Protein AF-A0A963MAS2-F1 (afdb_monomer_lite)

Structure (mmCIF, N/CA/C/O backbone):
data_AF-A0A963MAS2-F1
#
_entry.id   AF-A0A963MAS2-F1
#
loop_
_atom_site.group_PDB
_atom_site.id
_atom_site.type_symbol
_atom_site.label_atom_id
_atom_site.label_alt_id
_atom_site.label_comp_id
_atom_site.label_asym_id
_atom_site.label_entity_id
_atom_site.label_seq_id
_atom_site.pdbx_PDB_ins_code
_atom_site.Cartn_x
_atom_site.Cartn_y
_atom_site.Cartn_z
_atom_site.occupancy
_atom_site.B_iso_or_equiv
_atom_site.auth_seq_id
_atom_site.auth_comp_id
_atom_site.auth_asym_id
_atom_site.auth_atom_id
_atom_site.pdbx_PDB_model_num
ATOM 1 N N . MET A 1 1 ? 12.362 1.015 109.725 1.00 49.44 1 MET A N 1
ATOM 2 C CA . MET A 1 1 ? 11.264 1.096 108.736 1.00 49.44 1 MET A CA 1
ATOM 3 C C . MET A 1 1 ? 11.410 -0.052 107.743 1.00 49.44 1 MET A C 1
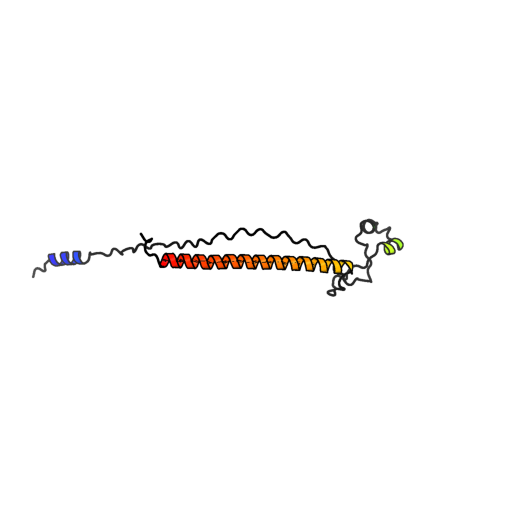ATOM 5 O O . MET A 1 1 ? 12.333 -0.038 106.943 1.00 49.44 1 MET A O 1
ATOM 9 N N . LYS A 1 2 ? 10.577 -1.096 107.856 1.00 50.84 2 LYS A N 1
ATOM 10 C CA . LYS A 1 2 ? 10.577 -2.247 106.937 1.00 50.84 2 LYS A CA 1
ATOM 11 C C . LYS A 1 2 ? 9.750 -1.864 105.708 1.00 50.84 2 LYS A C 1
ATOM 13 O O . LYS A 1 2 ? 8.530 -1.975 105.735 1.00 50.84 2 LYS A O 1
ATOM 18 N N . LEU A 1 3 ? 10.404 -1.335 104.674 1.00 51.34 3 LEU A N 1
ATOM 19 C CA . LEU A 1 3 ? 9.748 -1.049 103.401 1.00 51.34 3 LEU A CA 1
ATOM 20 C C . LEU A 1 3 ? 9.367 -2.391 102.756 1.00 51.34 3 LEU A C 1
ATOM 22 O O . LEU A 1 3 ? 10.218 -3.227 102.451 1.00 51.34 3 LEU A O 1
ATOM 26 N N . ASN A 1 4 ? 8.060 -2.619 102.671 1.00 53.28 4 ASN A N 1
ATOM 27 C CA . ASN A 1 4 ? 7.410 -3.859 102.273 1.00 53.28 4 ASN A CA 1
ATOM 28 C C . ASN A 1 4 ? 7.857 -4.328 100.878 1.00 53.28 4 ASN A C 1
ATOM 30 O O . ASN A 1 4 ? 7.402 -3.805 99.862 1.00 53.28 4 ASN A O 1
ATOM 34 N N . ARG A 1 5 ? 8.657 -5.404 100.833 1.00 58.75 5 ARG A N 1
ATOM 35 C CA . ARG A 1 5 ? 8.991 -6.165 99.609 1.00 58.75 5 ARG A CA 1
ATOM 36 C C . ARG A 1 5 ? 7.753 -6.603 98.810 1.00 58.75 5 ARG A C 1
ATOM 38 O O . ARG A 1 5 ? 7.854 -6.832 97.612 1.00 58.75 5 ARG A O 1
ATOM 45 N N . MET A 1 6 ? 6.587 -6.656 99.452 1.00 60.06 6 MET A N 1
ATOM 46 C CA . MET A 1 6 ? 5.310 -6.986 98.823 1.00 60.06 6 MET A CA 1
ATOM 47 C C . MET A 1 6 ? 4.850 -5.928 97.801 1.00 60.06 6 MET A C 1
ATOM 49 O O . MET A 1 6 ? 4.290 -6.293 96.774 1.00 60.06 6 MET A O 1
ATOM 53 N N . TYR A 1 7 ? 5.158 -4.639 98.007 1.00 59.78 7 TYR A N 1
ATOM 54 C CA . TYR A 1 7 ? 4.787 -3.581 97.053 1.00 59.78 7 TYR A CA 1
ATOM 55 C C . TYR A 1 7 ? 5.612 -3.627 95.762 1.00 59.78 7 TYR A C 1
ATOM 57 O O . TYR A 1 7 ? 5.083 -3.337 94.694 1.00 59.78 7 TYR A O 1
ATOM 65 N N . LEU A 1 8 ? 6.881 -4.045 95.836 1.00 60.66 8 LEU A N 1
ATOM 66 C CA . LEU A 1 8 ? 7.737 -4.195 94.653 1.00 60.66 8 LEU A CA 1
ATOM 67 C C . LEU A 1 8 ? 7.288 -5.356 93.756 1.00 60.66 8 LEU A C 1
ATOM 69 O O . LEU A 1 8 ? 7.358 -5.244 92.535 1.00 60.66 8 LEU A O 1
ATOM 73 N N . VAL A 1 9 ? 6.774 -6.442 94.342 1.00 62.12 9 VAL A N 1
ATOM 74 C CA . VAL A 1 9 ? 6.245 -7.580 93.572 1.00 62.12 9 VAL A CA 1
ATOM 75 C C . VAL A 1 9 ? 4.912 -7.222 92.911 1.00 62.12 9 VAL A C 1
ATOM 77 O O . VAL A 1 9 ? 4.705 -7.547 91.747 1.00 62.12 9 VAL A O 1
ATOM 80 N N . VAL A 1 10 ? 4.040 -6.482 93.604 1.00 61.44 10 VAL A N 1
ATOM 81 C CA . VAL A 1 10 ? 2.762 -6.024 93.031 1.00 61.44 10 VAL A CA 1
ATOM 82 C C . VAL A 1 10 ? 2.979 -5.008 91.901 1.00 61.44 10 VAL A C 1
ATOM 84 O O . VAL A 1 10 ? 2.303 -5.096 90.878 1.00 61.44 10 VAL A O 1
ATOM 87 N N . LEU A 1 11 ? 3.965 -4.106 92.015 1.00 59.69 11 LEU A N 1
ATOM 88 C CA . LEU A 1 11 ? 4.323 -3.203 90.911 1.00 59.69 11 LEU A CA 1
ATOM 89 C C . LEU A 1 11 ? 4.866 -3.962 89.687 1.00 59.69 11 LEU A C 1
ATOM 91 O O . LEU A 1 11 ? 4.540 -3.601 88.561 1.00 59.69 11 LEU A O 1
ATOM 95 N N . GLY A 1 12 ? 5.652 -5.025 89.887 1.00 60.28 12 GLY A N 1
ATOM 96 C CA . GLY A 1 12 ? 6.194 -5.835 88.787 1.00 60.28 12 GLY A CA 1
ATOM 97 C C . GLY A 1 12 ? 5.125 -6.585 87.980 1.00 60.28 12 GLY A C 1
ATOM 98 O O . GLY A 1 12 ? 5.255 -6.725 86.763 1.00 60.28 12 GLY A O 1
ATOM 99 N N . VAL A 1 13 ? 4.039 -7.012 88.631 1.00 61.72 13 VAL A N 1
ATOM 100 C CA . VAL A 1 13 ? 2.914 -7.699 87.969 1.00 61.72 13 VAL A CA 1
ATOM 101 C C . VAL A 1 13 ? 1.993 -6.712 87.235 1.00 61.72 13 VAL A C 1
ATOM 103 O O . VAL A 1 13 ? 1.437 -7.047 86.193 1.00 61.72 13 VAL A O 1
ATOM 106 N N . LEU A 1 14 ? 1.879 -5.465 87.706 1.00 58.00 14 LEU A N 1
ATOM 107 C CA . LEU A 1 14 ? 1.087 -4.430 87.025 1.00 58.00 14 LEU A CA 1
ATOM 108 C C . LEU A 1 14 ? 1.742 -3.916 85.730 1.00 58.00 14 LEU A C 1
ATOM 110 O O . LEU A 1 14 ? 1.030 -3.519 84.812 1.00 58.00 14 LEU A O 1
ATOM 114 N N . PHE A 1 15 ? 3.074 -3.976 85.611 1.00 56.84 15 PHE A N 1
ATOM 115 C CA . PHE A 1 15 ? 3.795 -3.593 84.385 1.00 56.84 15 PHE A CA 1
ATOM 116 C C . PHE A 1 15 ? 3.943 -4.718 83.345 1.00 56.84 15 PHE A C 1
ATOM 118 O O . PHE A 1 15 ? 4.478 -4.479 82.266 1.00 56.84 15 PHE A O 1
ATOM 125 N N . SER A 1 16 ? 3.463 -5.933 83.627 1.00 56.81 16 SER A N 1
ATOM 126 C CA . SER A 1 16 ? 3.512 -7.074 82.693 1.00 56.81 16 SER A CA 1
ATOM 127 C C . SER A 1 16 ? 2.191 -7.311 81.936 1.00 56.81 16 SER A C 1
ATOM 129 O O . SER A 1 16 ? 2.037 -8.307 81.229 1.00 56.81 16 SER A O 1
ATOM 131 N N . GLY A 1 17 ? 1.243 -6.373 82.030 1.00 52.34 17 GLY A N 1
ATOM 132 C CA . GLY A 1 17 ? -0.025 -6.405 81.304 1.00 52.34 17 GLY A CA 1
ATOM 133 C C . GLY A 1 17 ? 0.083 -5.934 79.848 1.00 52.34 17 GLY A C 1
ATOM 134 O O . GLY A 1 17 ? 0.076 -4.739 79.583 1.00 52.34 17 GLY A O 1
ATOM 135 N N . CYS A 1 18 ? 0.091 -6.898 78.922 1.00 57.72 18 CYS A N 1
ATOM 136 C CA . CYS A 1 18 ? -0.312 -6.805 77.508 1.00 57.72 18 CYS A CA 1
ATOM 137 C C . CYS A 1 18 ? 0.384 -5.770 76.601 1.00 57.72 18 CYS A C 1
ATOM 139 O O . CYS A 1 18 ? -0.184 -4.743 76.238 1.00 57.72 18 CYS A O 1
ATOM 141 N N . THR A 1 19 ? 1.540 -6.151 76.056 1.00 56.41 19 THR A N 1
ATOM 142 C CA . THR A 1 19 ? 2.004 -5.699 74.732 1.00 56.41 19 THR A CA 1
ATOM 143 C C . THR A 1 19 ? 1.934 -6.846 73.726 1.00 56.41 19 THR A C 1
ATOM 145 O O . THR A 1 19 ? 2.924 -7.242 73.119 1.00 56.41 19 THR A O 1
ATOM 148 N N . THR A 1 20 ? 0.746 -7.407 73.521 1.00 63.72 20 THR A N 1
ATOM 149 C CA . THR A 1 20 ? 0.467 -8.106 72.265 1.00 63.72 20 THR A CA 1
ATOM 150 C C . THR A 1 20 ? -0.020 -7.049 71.283 1.00 63.72 20 THR A C 1
ATOM 152 O O . THR A 1 20 ? -1.124 -6.532 71.463 1.00 63.72 20 THR A O 1
ATOM 155 N N . PRO A 1 21 ? 0.771 -6.661 70.262 1.00 56.44 21 PRO A N 1
ATOM 156 C CA . PRO A 1 21 ? 0.209 -5.892 69.168 1.00 56.44 21 PRO A CA 1
ATOM 157 C C . PRO A 1 21 ? -0.904 -6.758 68.588 1.00 56.44 21 PRO A C 1
ATOM 159 O O . PRO A 1 21 ? -0.645 -7.854 68.089 1.00 56.44 21 PRO A O 1
ATOM 162 N N . SER A 1 22 ? -2.151 -6.305 68.729 1.00 49.66 22 SER A N 1
ATOM 163 C CA . SER A 1 22 ? -3.268 -6.868 67.987 1.00 49.66 22 SER A CA 1
ATOM 164 C C . SER A 1 22 ? -2.874 -6.741 66.523 1.00 49.66 22 SER A C 1
ATOM 166 O O . SER A 1 22 ? -2.867 -5.645 65.961 1.00 49.66 22 SER A O 1
ATOM 168 N N . GLN A 1 23 ? -2.406 -7.844 65.938 1.00 54.97 23 GLN A N 1
ATOM 169 C CA . GLN A 1 23 ? -2.220 -7.943 64.507 1.00 54.97 23 GLN A CA 1
ATOM 170 C C . GLN A 1 23 ? -3.627 -7.873 63.940 1.00 54.97 23 GLN A C 1
ATOM 172 O O . GLN A 1 23 ? -4.320 -8.884 63.847 1.00 54.97 23 GLN A O 1
ATOM 177 N N . VAL A 1 24 ? -4.078 -6.651 63.654 1.00 59.44 24 VAL A N 1
ATOM 178 C CA . VAL A 1 24 ? -5.274 -6.417 62.859 1.00 59.44 24 VAL A CA 1
ATOM 179 C C . VAL A 1 24 ? -5.090 -7.298 61.626 1.00 59.44 24 VAL A C 1
ATOM 181 O O . VAL A 1 24 ? -4.073 -7.133 60.943 1.00 59.44 24 VAL A O 1
ATOM 184 N N . PRO A 1 25 ? -5.965 -8.286 61.376 1.00 57.53 25 PRO A N 1
ATOM 185 C CA . PRO A 1 25 ? -5.810 -9.141 60.217 1.00 57.53 25 PRO A CA 1
ATOM 186 C C . PRO A 1 25 ? -5.828 -8.229 58.995 1.00 57.53 25 PRO A C 1
ATOM 188 O O . PRO A 1 25 ? -6.836 -7.590 58.694 1.00 57.53 25 PRO A O 1
ATOM 191 N N . ILE A 1 26 ? -4.679 -8.109 58.330 1.00 57.47 26 ILE A N 1
ATOM 192 C CA . ILE A 1 26 ? -4.574 -7.399 57.063 1.00 57.47 26 ILE A CA 1
ATOM 193 C C . ILE A 1 26 ? -5.313 -8.286 56.071 1.00 57.47 26 ILE A C 1
ATOM 195 O O . ILE A 1 26 ? -4.751 -9.235 55.525 1.00 57.47 26 ILE A O 1
ATOM 199 N N . VAL A 1 27 ? -6.604 -8.020 55.888 1.00 59.97 27 VAL A N 1
ATOM 200 C CA . VAL A 1 27 ? -7.382 -8.626 54.816 1.00 59.97 27 VAL A CA 1
ATOM 201 C C . VAL A 1 27 ? -6.770 -8.106 53.522 1.00 59.97 27 VAL A C 1
ATOM 203 O O . VAL A 1 27 ? -6.998 -6.961 53.132 1.00 59.97 27 VAL A O 1
ATOM 206 N N . LYS A 1 28 ? -5.938 -8.926 52.872 1.00 51.47 28 LYS A N 1
ATOM 207 C CA . LYS A 1 28 ? -5.569 -8.705 51.475 1.00 51.47 28 LYS A CA 1
ATOM 208 C C . LYS A 1 28 ? -6.846 -8.844 50.660 1.00 51.47 28 LYS A C 1
ATOM 210 O O . LYS A 1 28 ? -7.294 -9.948 50.369 1.00 51.47 28 LYS A O 1
ATOM 215 N N . THR A 1 29 ? -7.461 -7.719 50.329 1.00 59.09 29 THR A N 1
ATOM 216 C CA . THR A 1 29 ? -8.462 -7.673 49.275 1.00 59.09 29 THR A CA 1
ATOM 217 C C . THR A 1 29 ? -7.718 -7.728 47.949 1.00 59.09 29 THR A C 1
ATOM 219 O O . THR A 1 29 ? -7.288 -6.710 47.410 1.00 59.09 29 THR A O 1
ATOM 222 N N . ASP A 1 30 ? -7.530 -8.939 47.426 1.00 58.81 30 ASP A N 1
ATOM 223 C CA . ASP A 1 30 ? -7.112 -9.108 46.040 1.00 58.81 30 ASP A CA 1
ATOM 224 C C . ASP A 1 30 ? -8.273 -8.639 45.159 1.00 58.81 30 ASP A C 1
ATOM 226 O O . ASP A 1 30 ? -9.248 -9.352 44.919 1.00 58.81 30 ASP A O 1
ATOM 230 N N . VAL A 1 31 ? -8.210 -7.379 44.724 1.00 59.09 31 VAL A N 1
ATOM 231 C CA . VAL A 1 31 ? -9.149 -6.835 43.742 1.00 59.09 31 VAL A CA 1
ATOM 232 C C . VAL A 1 31 ? -8.822 -7.489 42.404 1.00 59.09 31 VAL A C 1
ATOM 234 O O . VAL A 1 31 ? -8.052 -6.958 41.602 1.00 59.09 31 VAL A O 1
ATOM 237 N N . VAL A 1 32 ? -9.395 -8.667 42.163 1.00 59.12 32 VAL A N 1
ATOM 238 C CA . VAL A 1 32 ? -9.332 -9.329 40.862 1.00 59.12 32 VAL A CA 1
ATOM 239 C C . VAL A 1 32 ? -10.168 -8.494 39.896 1.00 59.12 32 VAL A C 1
ATOM 241 O O . VAL A 1 32 ? -11.394 -8.587 39.851 1.00 59.12 32 VAL A O 1
ATOM 244 N N . ARG A 1 33 ? -9.509 -7.627 39.120 1.00 58.06 33 ARG A N 1
ATOM 245 C CA . ARG A 1 33 ? -10.145 -6.999 37.959 1.00 58.06 33 ARG A CA 1
ATOM 246 C C . ARG A 1 33 ? -10.306 -8.062 36.884 1.00 58.06 33 ARG A C 1
ATOM 248 O O . ARG A 1 33 ? -9.417 -8.262 36.064 1.00 58.06 33 ARG A O 1
ATOM 255 N N . VAL A 1 34 ? -11.451 -8.731 36.899 1.00 59.56 34 VAL A N 1
ATOM 256 C CA . VAL A 1 34 ? -11.896 -9.548 35.773 1.00 59.56 34 VAL A CA 1
ATOM 257 C C . VAL A 1 34 ? -12.307 -8.582 34.666 1.00 59.56 34 VAL A C 1
ATOM 259 O O . VAL A 1 34 ? -13.379 -7.976 34.709 1.00 59.56 34 VAL A O 1
ATOM 262 N N . TYR A 1 35 ? -11.418 -8.371 33.700 1.00 55.44 35 TYR A N 1
ATOM 263 C CA . TYR A 1 35 ? -11.826 -7.798 32.425 1.00 55.44 35 TYR A CA 1
ATOM 264 C C . TYR A 1 35 ? -12.577 -8.898 31.673 1.00 55.44 35 TYR A C 1
ATOM 266 O O . TYR A 1 35 ? -12.078 -10.021 31.634 1.00 55.44 35 TYR A O 1
ATOM 274 N N . PRO A 1 36 ? -13.773 -8.633 31.123 1.00 59.25 36 PRO A N 1
ATOM 275 C CA . PRO A 1 36 ? -14.400 -9.612 30.250 1.00 59.25 36 PRO A CA 1
ATOM 276 C C . PRO A 1 36 ? -13.475 -9.861 29.061 1.00 59.25 36 PRO A C 1
ATOM 278 O O . PRO A 1 36 ? -12.855 -8.919 28.550 1.00 59.25 36 PRO A O 1
ATOM 281 N N . ASP A 1 37 ? -13.426 -11.106 28.605 1.00 63.56 37 ASP A N 1
ATOM 282 C CA . ASP A 1 37 ? -12.826 -11.411 27.317 1.00 63.56 37 ASP A CA 1
ATOM 283 C C . ASP A 1 37 ? -13.530 -10.556 26.261 1.00 63.56 37 ASP A C 1
ATOM 285 O O . ASP A 1 37 ? -14.763 -10.538 26.144 1.00 63.56 37 ASP A O 1
ATOM 289 N N . LEU A 1 38 ? -12.745 -9.745 25.550 1.00 63.47 38 LEU A N 1
ATOM 290 C CA . LEU A 1 38 ? -13.258 -9.038 24.387 1.00 63.47 38 LEU A CA 1
ATOM 291 C C . LEU A 1 38 ? -13.707 -10.107 23.384 1.00 63.47 38 LEU A C 1
ATOM 293 O O . LEU A 1 38 ? -13.011 -11.111 23.244 1.00 63.47 38 LEU A O 1
ATOM 297 N N . PRO A 1 39 ? -14.843 -9.921 22.693 1.00 64.38 39 PRO A N 1
ATOM 298 C CA . PRO A 1 39 ? -15.269 -10.890 21.694 1.00 64.38 39 PRO A CA 1
ATOM 299 C C . PRO A 1 39 ? -14.155 -11.075 20.667 1.00 64.38 39 PRO A C 1
ATOM 301 O O . PRO A 1 39 ? -13.563 -10.081 20.234 1.00 64.38 39 PRO A O 1
ATOM 304 N N . ASP A 1 40 ? -13.887 -12.324 20.284 1.00 69.25 40 ASP A N 1
ATOM 305 C CA . ASP A 1 40 ? -12.863 -12.631 19.292 1.00 69.25 40 ASP A CA 1
ATOM 306 C C . ASP A 1 40 ? -13.129 -11.831 18.015 1.00 69.25 40 ASP A C 1
ATOM 308 O O . ASP A 1 40 ? -14.198 -11.886 17.394 1.00 69.25 40 ASP A O 1
ATOM 312 N N . ILE A 1 41 ? -12.154 -11.000 17.653 1.00 66.50 41 ILE A N 1
ATOM 313 C CA . ILE A 1 41 ? -12.246 -10.164 16.467 1.00 66.50 41 ILE A CA 1
ATOM 314 C C . ILE A 1 41 ? -11.645 -10.963 15.325 1.00 66.50 41 ILE A C 1
ATOM 316 O O . ILE A 1 41 ? -10.425 -11.029 15.189 1.00 66.50 41 ILE A O 1
ATOM 320 N N . GLU A 1 42 ? -12.508 -11.527 14.483 1.00 78.88 42 GLU A N 1
ATOM 321 C CA . GLU A 1 42 ? -12.060 -12.096 13.217 1.00 78.88 42 GLU A CA 1
ATOM 322 C C . GLU A 1 42 ? -11.300 -11.025 12.417 1.00 78.88 42 GLU A C 1
ATOM 324 O O . GLU A 1 42 ? -11.833 -9.928 12.178 1.00 78.88 42 GLU A O 1
ATOM 329 N N . PRO A 1 43 ? -10.041 -11.290 12.027 1.00 79.31 43 PRO A N 1
ATOM 330 C CA . PRO A 1 43 ? -9.283 -10.352 11.224 1.00 79.31 43 PRO A CA 1
ATOM 331 C C . PRO A 1 43 ? -9.943 -10.214 9.853 1.00 79.31 43 PRO A C 1
ATOM 333 O O . PRO A 1 43 ? -10.357 -11.196 9.236 1.00 79.31 43 PRO A O 1
ATOM 336 N N . LEU A 1 44 ? -10.016 -8.983 9.344 1.00 81.62 44 LEU A N 1
ATOM 337 C CA . LEU A 1 44 ? -10.440 -8.782 7.963 1.00 81.62 44 LEU A CA 1
ATOM 338 C C . LEU A 1 44 ? -9.444 -9.472 7.017 1.00 81.62 44 LEU A C 1
ATOM 340 O O . LEU A 1 44 ? -8.235 -9.406 7.262 1.00 81.62 44 LEU A O 1
ATOM 344 N N . PRO A 1 45 ? -9.921 -10.088 5.918 1.00 86.06 45 PRO A N 1
ATOM 345 C CA . PRO A 1 45 ? -9.035 -10.713 4.947 1.00 86.06 45 PRO A CA 1
ATOM 346 C C . PRO A 1 45 ? -8.067 -9.671 4.366 1.00 86.06 45 PRO A C 1
ATOM 348 O O . PRO A 1 45 ? -8.466 -8.511 4.181 1.00 86.06 45 PRO A O 1
ATOM 351 N N . PRO A 1 46 ? -6.818 -10.064 4.053 1.00 87.12 46 PRO A N 1
ATOM 352 C CA . PRO A 1 46 ? -5.808 -9.150 3.539 1.00 87.12 46 PRO A CA 1
ATOM 353 C C . PRO A 1 46 ? -6.293 -8.456 2.262 1.00 87.12 46 PRO A C 1
ATOM 355 O O . PRO A 1 46 ? -7.000 -9.033 1.434 1.00 87.12 46 PRO A O 1
ATOM 358 N N . LEU A 1 47 ? -5.939 -7.179 2.114 1.00 90.25 47 LEU A N 1
A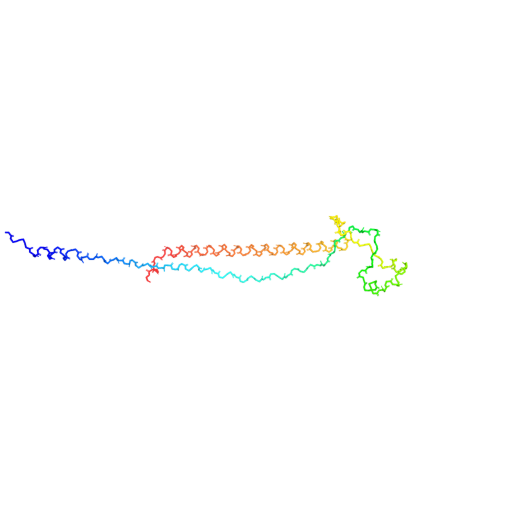TOM 359 C CA . LEU A 1 47 ? -6.302 -6.399 0.939 1.00 90.25 47 LEU A CA 1
ATOM 360 C C . LEU A 1 47 ? -5.324 -6.694 -0.203 1.00 90.25 47 LEU A C 1
ATOM 362 O O . LEU A 1 47 ? -4.160 -6.311 -0.132 1.00 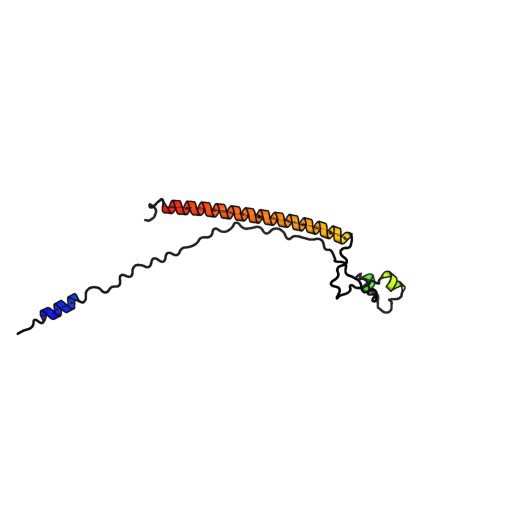90.25 47 LEU A O 1
ATOM 366 N N . THR A 1 48 ? -5.805 -7.335 -1.266 1.00 92.44 48 THR A N 1
ATOM 367 C CA . THR A 1 48 ? -5.013 -7.569 -2.481 1.00 92.44 48 THR A CA 1
ATOM 368 C C . THR A 1 48 ? -5.175 -6.405 -3.456 1.00 92.44 48 THR A C 1
ATOM 370 O O . THR A 1 48 ? -6.265 -6.160 -3.988 1.00 92.44 48 THR A O 1
ATOM 373 N N . LEU A 1 49 ? -4.077 -5.690 -3.691 1.00 91.81 49 LEU A N 1
ATOM 374 C CA . LEU A 1 49 ? -3.987 -4.611 -4.672 1.00 91.81 49 LEU A CA 1
ATOM 375 C C . LEU A 1 49 ? -3.434 -5.143 -5.995 1.00 91.81 49 LEU A C 1
ATOM 377 O O . LEU A 1 49 ? -2.689 -6.120 -6.022 1.00 91.81 49 LEU A O 1
ATOM 381 N N . MET A 1 50 ? -3.823 -4.502 -7.091 1.00 90.12 50 MET A N 1
ATOM 382 C CA . MET A 1 50 ? -3.230 -4.757 -8.401 1.00 90.12 50 MET A CA 1
ATOM 383 C C . MET A 1 50 ? -1.835 -4.115 -8.462 1.00 90.12 50 MET A C 1
ATOM 385 O O . MET A 1 50 ? -1.667 -3.021 -7.910 1.00 90.12 50 MET A O 1
ATOM 389 N N . PRO A 1 51 ? -0.843 -4.764 -9.093 1.00 87.00 51 PRO A N 1
ATOM 390 C CA . PRO A 1 51 ? 0.470 -4.162 -9.284 1.00 87.00 51 PRO A CA 1
ATOM 391 C C . PRO A 1 51 ? 0.358 -2.970 -10.241 1.00 87.00 51 PRO A C 1
ATOM 393 O O . PRO A 1 51 ? -0.392 -3.033 -11.209 1.00 87.00 51 PRO A O 1
ATOM 396 N N . PHE A 1 52 ? 1.095 -1.902 -9.959 1.00 83.19 52 PHE A N 1
ATOM 397 C CA . PHE A 1 52 ? 1.258 -0.757 -10.852 1.00 83.19 52 PHE A CA 1
ATOM 398 C C . PHE A 1 52 ? 2.675 -0.212 -10.690 1.00 83.19 52 PHE A C 1
ATOM 400 O O . PHE A 1 52 ? 3.277 -0.359 -9.619 1.00 83.19 52 PHE A O 1
ATOM 407 N N . GLU A 1 53 ? 3.194 0.423 -11.733 1.00 79.31 53 GLU A N 1
ATOM 408 C CA . GLU A 1 53 ? 4.528 1.018 -11.722 1.00 79.31 53 GLU A CA 1
ATOM 409 C C . GLU A 1 53 ? 4.454 2.543 -11.864 1.00 79.31 53 GLU A C 1
ATOM 411 O O . GLU A 1 53 ? 3.526 3.106 -12.445 1.00 79.31 53 GLU A O 1
ATOM 416 N N . TRP A 1 54 ? 5.430 3.229 -11.271 1.00 75.69 54 TRP A N 1
ATOM 417 C CA . TRP A 1 54 ? 5.595 4.671 -11.436 1.00 75.69 54 TRP A CA 1
ATOM 418 C C . TRP A 1 54 ? 6.499 4.937 -12.634 1.00 75.69 54 TRP A C 1
ATOM 420 O O . TRP A 1 54 ? 7.547 4.301 -12.758 1.00 75.69 54 TRP A O 1
ATOM 430 N N . ASP A 1 55 ? 6.135 5.904 -13.480 1.00 78.38 55 ASP A N 1
ATOM 431 C CA . ASP A 1 55 ? 7.006 6.313 -14.580 1.00 78.38 55 ASP A CA 1
ATOM 432 C C . ASP A 1 55 ? 8.003 7.383 -14.116 1.00 78.38 55 ASP A C 1
ATOM 434 O O . ASP A 1 55 ? 7.649 8.419 -13.530 1.00 78.38 55 ASP A O 1
ATOM 438 N N . TYR A 1 56 ? 9.277 7.116 -14.393 1.00 81.44 56 TYR A N 1
ATOM 439 C CA . TYR A 1 56 ? 10.405 7.960 -14.017 1.00 81.44 56 TYR A CA 1
ATOM 440 C C . TYR A 1 56 ? 11.039 8.574 -15.267 1.00 81.44 56 TYR A C 1
ATOM 442 O O . TYR A 1 56 ? 11.078 7.930 -16.317 1.00 81.44 56 TYR A O 1
ATOM 450 N N . PRO A 1 57 ? 11.619 9.785 -15.168 1.00 82.19 57 PRO A N 1
ATOM 451 C CA . PRO A 1 57 ? 12.445 10.346 -16.225 1.00 82.19 57 PRO A CA 1
ATOM 452 C C . PRO A 1 57 ? 13.529 9.354 -16.634 1.00 82.19 57 PRO A C 1
ATOM 454 O O . PRO A 1 57 ? 14.181 8.748 -15.782 1.00 82.19 57 PRO A O 1
ATOM 457 N N . ARG A 1 58 ? 13.723 9.185 -17.940 1.00 85.75 58 ARG A N 1
ATOM 458 C CA . ARG A 1 58 ? 14.659 8.201 -18.492 1.00 85.75 58 ARG A CA 1
ATOM 459 C C . ARG A 1 58 ? 15.940 8.870 -18.972 1.00 85.75 58 ARG A C 1
ATOM 461 O O . ARG A 1 58 ? 15.910 9.981 -19.497 1.00 85.75 58 ARG A O 1
ATOM 468 N N . ASP A 1 59 ? 17.064 8.183 -18.799 1.00 88.62 59 ASP A N 1
ATOM 469 C CA . ASP A 1 59 ? 18.369 8.636 -19.277 1.00 88.62 59 ASP A CA 1
ATOM 470 C C . ASP A 1 59 ? 18.463 8.390 -20.789 1.00 88.62 59 ASP A C 1
ATOM 472 O O . ASP A 1 59 ? 18.754 7.280 -21.242 1.00 88.62 59 ASP A O 1
ATOM 476 N N . THR A 1 60 ? 18.210 9.432 -21.584 1.00 88.62 60 THR A N 1
ATOM 477 C CA . THR A 1 60 ? 18.255 9.356 -23.054 1.00 88.62 60 THR A CA 1
ATOM 478 C C . THR A 1 60 ? 19.664 9.116 -23.597 1.00 88.62 60 THR A C 1
ATOM 480 O O . THR A 1 60 ? 19.813 8.730 -24.756 1.00 88.62 60 THR A O 1
ATOM 483 N N . THR A 1 61 ? 20.706 9.292 -22.774 1.00 89.88 61 THR A N 1
ATOM 484 C CA . THR A 1 61 ? 22.105 9.085 -23.178 1.00 89.88 61 THR A CA 1
ATOM 485 C C . THR A 1 61 ? 22.524 7.617 -23.138 1.00 89.88 61 THR A C 1
ATOM 487 O O . THR A 1 61 ? 23.532 7.246 -23.740 1.00 89.88 61 THR A O 1
ATOM 490 N N . LYS A 1 62 ? 21.751 6.759 -22.459 1.00 89.62 62 LYS A N 1
ATOM 491 C CA . LYS A 1 62 ? 22.062 5.337 -22.277 1.00 89.62 62 LYS A CA 1
ATOM 492 C C . LYS A 1 62 ? 20.974 4.461 -22.862 1.00 89.62 62 LYS A C 1
ATOM 494 O O . LYS A 1 62 ? 19.792 4.770 -22.767 1.00 89.62 62 LYS A O 1
ATOM 499 N N . ARG A 1 63 ? 21.377 3.322 -23.416 1.00 90.69 63 ARG A N 1
ATOM 500 C CA . ARG A 1 63 ? 20.472 2.263 -23.865 1.00 90.69 63 ARG A CA 1
ATOM 501 C C . ARG A 1 63 ? 20.805 0.986 -23.115 1.00 90.69 63 ARG A C 1
ATOM 503 O O . ARG A 1 63 ? 21.970 0.603 -23.035 1.00 90.69 63 ARG A O 1
ATOM 510 N N . VAL A 1 64 ? 19.783 0.335 -22.577 1.00 92.12 64 VAL A N 1
ATOM 511 C CA . VAL A 1 64 ? 19.894 -0.970 -21.921 1.00 92.12 64 VAL A CA 1
ATOM 512 C C . VAL A 1 64 ? 18.958 -1.970 -22.602 1.00 92.12 64 VAL A C 1
ATOM 514 O O . VAL A 1 64 ? 17.973 -1.556 -23.214 1.00 92.12 64 VAL A O 1
ATOM 517 N N . PRO A 1 65 ? 19.256 -3.279 -22.565 1.00 92.56 65 PRO A N 1
ATOM 518 C CA . PRO A 1 65 ? 18.312 -4.299 -23.006 1.00 92.56 65 PRO A CA 1
ATOM 519 C C . PRO A 1 65 ? 17.017 -4.257 -22.192 1.00 92.56 65 PRO A C 1
ATOM 521 O O . PRO A 1 65 ? 17.079 -4.218 -20.965 1.00 92.56 65 PRO A O 1
ATOM 524 N N . LYS A 1 66 ? 15.867 -4.350 -22.866 1.00 91.06 66 LYS A N 1
ATOM 525 C CA . LYS A 1 66 ? 14.560 -4.547 -22.225 1.00 91.06 66 LYS A CA 1
ATOM 526 C C . LYS A 1 66 ? 14.569 -5.783 -21.330 1.00 91.06 66 LYS A C 1
ATOM 528 O O . LYS A 1 66 ? 15.122 -6.815 -21.718 1.00 91.06 66 LYS A O 1
ATOM 533 N N . SER A 1 67 ? 13.842 -5.725 -20.214 1.00 86.56 67 SER A N 1
ATOM 534 C CA . SER A 1 67 ? 13.683 -6.830 -19.247 1.00 86.56 67 SER A CA 1
ATOM 535 C C . SER A 1 67 ? 12.805 -8.004 -19.743 1.00 86.56 67 SER A C 1
ATOM 537 O O . SER A 1 67 ? 12.064 -8.629 -18.991 1.00 86.56 67 SER A O 1
ATOM 539 N N . THR A 1 68 ? 12.847 -8.315 -21.040 1.00 86.44 68 THR A N 1
ATOM 540 C CA . THR A 1 68 ? 12.165 -9.485 -21.615 1.00 86.44 68 THR A CA 1
ATOM 541 C C . THR A 1 68 ? 13.181 -10.595 -21.855 1.00 86.44 68 THR A C 1
ATOM 543 O O . THR A 1 68 ? 14.306 -10.314 -22.275 1.00 86.44 68 THR A O 1
ATOM 546 N N . SER A 1 69 ? 12.792 -11.856 -21.634 1.00 86.25 69 SER A N 1
ATOM 547 C CA . SER A 1 69 ? 13.684 -13.021 -21.790 1.00 86.25 69 SER A CA 1
ATOM 548 C C . SER A 1 69 ? 14.415 -13.021 -23.136 1.00 86.25 69 SER A C 1
ATOM 550 O O . SER A 1 69 ? 15.636 -13.122 -23.180 1.00 86.25 69 SER A O 1
ATOM 552 N N . LYS A 1 70 ? 13.690 -12.742 -24.227 1.00 87.56 70 LYS A N 1
ATOM 553 C CA . LYS A 1 70 ? 14.240 -12.658 -25.592 1.00 87.56 70 LYS A CA 1
ATOM 554 C C . LYS A 1 70 ? 15.381 -11.643 -25.739 1.00 87.56 70 LYS A C 1
ATOM 556 O O . LYS A 1 70 ? 16.355 -11.912 -26.438 1.00 87.56 70 LYS A O 1
ATOM 561 N N . CYS A 1 71 ? 15.262 -10.474 -25.112 1.00 90.69 71 CYS A N 1
ATOM 562 C CA . CYS A 1 71 ? 16.283 -9.432 -25.206 1.00 90.69 71 CYS A CA 1
ATOM 563 C C . CYS A 1 71 ? 17.462 -9.712 -24.259 1.00 90.69 71 CYS A C 1
ATOM 565 O O . CYS A 1 71 ? 18.613 -9.506 -24.632 1.00 90.69 71 CYS A O 1
ATOM 567 N N . LEU A 1 72 ? 17.203 -10.240 -23.059 1.00 90.31 72 LEU A N 1
ATOM 568 C CA . LEU A 1 72 ? 18.251 -10.534 -22.076 1.00 90.31 72 LEU A CA 1
ATOM 569 C C . LEU A 1 72 ? 19.153 -11.706 -22.487 1.00 90.31 72 LEU A C 1
ATOM 571 O O . LEU A 1 72 ? 20.364 -11.645 -22.273 1.00 90.31 72 LEU A O 1
ATOM 575 N N . GLU A 1 73 ? 18.582 -12.737 -23.109 1.00 90.62 73 GLU A N 1
ATOM 576 C CA . GLU A 1 73 ? 19.286 -13.966 -23.502 1.00 90.62 73 GLU A CA 1
ATOM 577 C C . GLU A 1 73 ? 20.202 -13.788 -24.723 1.00 90.62 73 GLU A C 1
ATOM 579 O O . GLU A 1 73 ? 21.061 -14.631 -24.976 1.00 90.62 73 GLU A O 1
ATOM 584 N N . THR A 1 74 ? 20.067 -12.687 -25.474 1.00 87.44 74 THR A N 1
ATOM 585 C CA . THR A 1 74 ? 20.903 -12.438 -26.657 1.00 87.44 74 THR A CA 1
ATOM 586 C C . THR A 1 74 ? 22.346 -12.112 -26.233 1.00 87.44 74 THR A C 1
ATOM 588 O O . THR A 1 74 ? 22.562 -11.096 -25.546 1.00 87.44 74 THR A O 1
ATOM 591 N N . PRO A 1 75 ? 23.352 -12.910 -26.652 1.00 90.88 75 PRO A N 1
ATOM 592 C CA . PRO A 1 75 ? 24.754 -12.675 -26.315 1.00 90.88 75 PRO A CA 1
ATOM 593 C C . PRO A 1 75 ? 25.232 -11.304 -26.791 1.00 90.88 75 PRO A C 1
ATOM 595 O O . PRO A 1 75 ? 24.871 -10.859 -27.877 1.00 90.88 75 PRO A O 1
ATOM 598 N N . GLY A 1 76 ? 26.102 -10.648 -26.016 1.00 85.12 76 GLY A N 1
ATOM 599 C CA . GLY A 1 76 ? 26.578 -9.290 -26.319 1.00 85.12 76 GLY A CA 1
ATOM 600 C C . GLY A 1 76 ? 27.192 -9.126 -27.716 1.00 85.12 76 GLY A C 1
ATOM 601 O O . GLY A 1 76 ? 27.020 -8.089 -28.342 1.00 85.12 76 GLY A O 1
ATOM 602 N N . GLN A 1 77 ? 27.839 -10.174 -28.232 1.00 88.31 77 GLN A N 1
ATOM 603 C CA . GLN A 1 77 ? 28.470 -10.197 -29.559 1.00 88.31 77 GLN A CA 1
ATOM 604 C C . GLN A 1 77 ? 27.459 -10.204 -30.721 1.00 88.31 77 GLN A C 1
ATOM 606 O O . GLN A 1 77 ? 27.838 -9.914 -31.849 1.00 88.31 77 GLN A O 1
ATOM 611 N N . GLN A 1 78 ? 26.189 -10.530 -30.457 1.00 87.06 78 GLN A N 1
ATOM 612 C CA . GLN A 1 78 ? 25.104 -10.591 -31.446 1.00 87.06 78 GLN A CA 1
ATOM 613 C C . GLN A 1 78 ? 24.162 -9.375 -31.365 1.00 87.06 78 GLN A C 1
ATOM 615 O O . GLN A 1 78 ? 23.112 -9.354 -32.004 1.00 87.06 78 GLN A O 1
ATOM 620 N N . ARG A 1 79 ? 24.511 -8.360 -30.563 1.00 89.94 79 ARG A N 1
ATOM 621 C CA . ARG A 1 79 ? 23.707 -7.145 -30.369 1.00 89.94 79 ARG A CA 1
ATOM 622 C C . ARG A 1 79 ? 24.065 -6.087 -31.409 1.00 89.94 79 ARG A C 1
ATOM 624 O O . ARG A 1 79 ? 24.744 -5.108 -31.102 1.00 89.94 79 ARG A O 1
ATOM 631 N N . ASP A 1 80 ? 23.636 -6.335 -32.640 1.00 92.50 80 ASP A N 1
ATOM 632 C CA . ASP A 1 80 ? 23.754 -5.398 -33.758 1.00 92.50 80 ASP A CA 1
ATOM 633 C C . ASP A 1 80 ? 22.748 -4.231 -33.665 1.00 92.50 80 ASP A C 1
ATOM 635 O O . ASP A 1 80 ? 21.967 -4.127 -32.716 1.00 92.50 80 ASP A O 1
ATOM 639 N N . GLU A 1 81 ? 22.756 -3.327 -34.649 1.00 92.38 81 GLU A N 1
ATOM 640 C CA . GLU A 1 81 ? 21.841 -2.174 -34.659 1.00 92.38 81 GLU A CA 1
ATOM 641 C C . GLU A 1 81 ? 20.368 -2.616 -34.673 1.00 92.38 81 GLU A C 1
ATOM 643 O O . GLU A 1 81 ? 19.542 -2.072 -33.941 1.00 92.38 81 GLU A O 1
ATOM 648 N N . SER A 1 82 ? 20.053 -3.683 -35.414 1.00 91.69 82 SER A N 1
ATOM 649 C CA . SER A 1 82 ? 18.696 -4.235 -35.497 1.00 91.69 82 SER A CA 1
ATOM 650 C C . SER A 1 82 ? 18.207 -4.762 -34.144 1.00 91.69 82 SER A C 1
ATOM 652 O O . SER A 1 82 ? 17.024 -4.662 -33.805 1.00 91.69 82 SER A O 1
ATOM 654 N N . TYR A 1 83 ? 19.115 -5.332 -33.350 1.00 94.00 83 TYR A N 1
ATOM 655 C CA . TYR A 1 83 ? 18.838 -5.731 -31.984 1.00 94.00 83 TYR A CA 1
ATOM 656 C C . TYR A 1 83 ? 18.522 -4.503 -31.133 1.00 94.00 83 TYR A C 1
ATOM 658 O O . TYR A 1 83 ? 17.505 -4.507 -30.442 1.00 94.00 83 TYR A O 1
ATOM 666 N N . TRP A 1 84 ? 19.334 -3.445 -31.189 1.00 92.62 84 TRP A N 1
ATOM 667 C CA . TRP A 1 84 ? 19.102 -2.253 -30.371 1.00 92.62 84 TRP A CA 1
ATOM 668 C C . TRP A 1 84 ? 17.809 -1.529 -30.752 1.00 92.62 84 TRP A C 1
ATOM 670 O O . TRP A 1 84 ? 17.092 -1.087 -29.858 1.00 92.62 84 TRP A O 1
ATOM 680 N N . GLU A 1 85 ? 17.425 -1.487 -32.024 1.00 92.31 85 GLU A N 1
ATOM 681 C CA . GLU A 1 85 ? 16.128 -0.932 -32.435 1.00 92.31 85 GLU A CA 1
ATOM 682 C C . GLU A 1 85 ? 14.937 -1.680 -31.811 1.00 92.31 85 GLU A C 1
ATOM 684 O O . GLU A 1 85 ? 13.963 -1.063 -31.380 1.00 92.31 85 GLU A O 1
ATOM 689 N N . ARG A 1 86 ? 15.010 -3.012 -31.700 1.00 92.00 86 ARG A N 1
ATOM 690 C CA . ARG A 1 86 ? 13.911 -3.831 -31.152 1.00 92.00 86 ARG A CA 1
ATOM 691 C C . ARG A 1 86 ? 13.938 -3.932 -29.623 1.00 92.00 86 ARG A C 1
ATOM 693 O O . ARG A 1 86 ? 12.894 -3.880 -28.961 1.00 92.00 86 ARG A O 1
ATOM 700 N N . CYS A 1 87 ? 15.131 -4.104 -29.067 1.00 93.94 87 CYS A N 1
ATOM 701 C CA . CYS A 1 87 ? 15.372 -4.536 -27.694 1.00 93.94 87 CYS A CA 1
ATOM 702 C C . CYS A 1 87 ? 15.983 -3.463 -26.788 1.00 93.94 87 CYS A C 1
ATOM 704 O O . CYS A 1 87 ? 16.208 -3.766 -25.619 1.00 93.94 87 CYS A O 1
ATOM 706 N N . SER A 1 88 ? 16.247 -2.241 -27.263 1.00 92.75 88 SER A N 1
ATOM 707 C CA . SER A 1 88 ? 16.708 -1.166 -26.376 1.00 92.75 88 SER A CA 1
ATOM 708 C C . SER A 1 88 ? 15.563 -0.477 -25.640 1.00 92.75 88 SER A C 1
ATOM 710 O O . SER A 1 88 ? 14.465 -0.296 -26.169 1.00 92.75 88 SER A O 1
ATOM 712 N N . GLU A 1 89 ? 15.846 -0.058 -24.415 1.00 91.88 89 GLU A N 1
ATOM 713 C CA . GLU A 1 89 ? 15.081 0.940 -23.684 1.00 91.88 89 GLU A CA 1
ATOM 714 C C . GLU A 1 89 ? 16.024 1.907 -22.964 1.00 91.88 89 GLU A C 1
ATOM 716 O O . GLU A 1 89 ? 17.192 1.599 -22.703 1.00 91.88 89 GLU A O 1
ATOM 721 N N . HIS A 1 90 ? 15.519 3.098 -22.655 1.00 90.75 90 HIS A N 1
ATOM 722 C CA . HIS A 1 90 ? 16.236 4.055 -21.823 1.00 90.75 90 HIS A CA 1
ATOM 723 C C . HIS A 1 90 ? 15.974 3.729 -20.347 1.00 90.75 90 HIS A C 1
ATOM 725 O O . HIS A 1 90 ? 14.801 3.670 -19.946 1.00 90.75 90 HIS A O 1
ATOM 731 N N . PRO A 1 91 ? 17.023 3.501 -19.534 1.00 89.00 91 PRO A N 1
ATOM 732 C CA . PRO A 1 91 ? 16.845 3.189 -18.125 1.00 89.00 91 PRO A CA 1
ATOM 733 C C . PRO A 1 91 ? 16.326 4.418 -17.362 1.00 89.00 91 PRO A C 1
ATOM 735 O O . PRO A 1 91 ? 16.570 5.554 -17.785 1.00 89.00 91 PRO A O 1
ATOM 738 N N . PRO A 1 92 ? 15.641 4.221 -16.225 1.00 85.19 92 PRO A N 1
ATOM 739 C CA . PRO A 1 92 ? 15.243 5.326 -15.362 1.00 85.19 92 PRO A CA 1
ATOM 740 C C . PRO A 1 92 ? 16.472 6.068 -14.806 1.00 85.19 92 PRO A C 1
ATOM 742 O O . PRO A 1 92 ? 17.501 5.467 -14.484 1.00 85.19 92 PRO A O 1
ATOM 745 N N . LEU A 1 93 ? 16.366 7.391 -14.675 1.00 86.31 93 LEU A N 1
ATOM 746 C CA . LEU A 1 93 ? 17.363 8.240 -14.023 1.00 86.31 93 LEU A CA 1
ATOM 747 C C . LEU A 1 93 ? 17.338 7.975 -12.513 1.00 86.31 93 LEU A C 1
ATOM 749 O O . LEU A 1 93 ? 16.505 8.520 -11.794 1.00 86.31 93 LEU A O 1
ATOM 753 N N . GLY A 1 94 ? 18.274 7.158 -12.023 1.00 75.69 94 GLY A N 1
ATOM 754 C CA . GLY A 1 94 ? 18.281 6.665 -10.636 1.00 75.69 94 GLY A CA 1
ATOM 755 C C . GLY A 1 94 ? 18.325 7.727 -9.524 1.00 75.69 94 GLY A C 1
ATOM 756 O O . GLY A 1 94 ? 17.921 7.430 -8.408 1.00 75.69 94 GLY A O 1
ATOM 757 N N . ASN A 1 95 ? 18.757 8.960 -9.817 1.00 74.69 95 ASN A N 1
ATOM 758 C CA . ASN A 1 95 ? 18.769 10.083 -8.861 1.00 74.69 95 ASN A CA 1
ATOM 759 C C . ASN A 1 95 ? 17.672 11.127 -9.140 1.00 74.69 95 ASN A C 1
ATOM 761 O O . ASN A 1 95 ? 17.718 12.240 -8.614 1.00 74.69 95 ASN A O 1
ATOM 765 N N . SER A 1 96 ? 16.709 10.811 -10.007 1.00 70.56 96 SER A N 1
ATOM 766 C CA . SER A 1 96 ? 15.582 11.696 -10.267 1.00 70.56 96 SER A CA 1
ATOM 767 C C . SER A 1 96 ? 14.534 11.545 -9.166 1.00 70.56 96 SER A C 1
ATOM 769 O O . SER A 1 96 ? 13.819 10.551 -9.115 1.00 70.56 96 SER A O 1
ATOM 771 N N . ASN A 1 97 ? 14.382 12.578 -8.335 1.00 64.19 97 ASN A N 1
ATOM 772 C CA . ASN A 1 97 ? 13.225 12.722 -7.438 1.00 64.19 97 ASN A CA 1
ATOM 773 C C . ASN A 1 97 ? 11.972 13.238 -8.171 1.00 64.19 97 ASN A C 1
ATOM 775 O O . ASN A 1 97 ? 10.959 13.542 -7.545 1.00 64.19 97 ASN A O 1
ATOM 779 N N . ILE A 1 98 ? 12.061 13.411 -9.491 1.00 62.03 98 ILE A N 1
ATOM 780 C CA . ILE A 1 98 ? 10.966 13.880 -10.331 1.00 62.03 98 ILE A CA 1
ATOM 781 C C . ILE A 1 98 ? 10.213 12.648 -10.819 1.00 62.03 98 ILE A C 1
ATOM 783 O O . ILE A 1 98 ? 10.804 11.776 -11.452 1.00 62.03 98 ILE A O 1
ATOM 787 N N . PHE A 1 99 ? 8.918 12.598 -10.524 1.00 69.31 99 PHE A N 1
ATOM 788 C CA . PHE A 1 99 ? 7.983 11.600 -11.034 1.00 69.31 99 PHE A CA 1
ATOM 789 C C . PHE A 1 99 ? 7.300 12.170 -12.278 1.00 69.31 99 PHE A C 1
ATOM 791 O O . PHE A 1 99 ? 6.832 13.309 -12.237 1.00 69.31 99 PHE A O 1
ATOM 798 N N . MET A 1 100 ? 7.237 11.408 -13.375 1.00 70.31 100 MET A N 1
ATOM 799 C CA . MET A 1 100 ? 6.486 11.837 -14.568 1.00 70.31 100 MET A CA 1
ATOM 800 C C . MET A 1 100 ? 5.007 11.446 -14.493 1.00 70.31 100 MET A C 1
ATOM 802 O O . MET A 1 100 ? 4.186 12.003 -15.219 1.00 70.31 100 MET A O 1
ATOM 806 N N . GLY A 1 101 ? 4.657 10.560 -13.557 1.00 72.06 101 GLY A N 1
ATOM 807 C CA . GLY A 1 101 ? 3.287 10.177 -13.251 1.00 72.06 101 GLY A CA 1
ATOM 808 C C . GLY A 1 101 ? 3.042 8.705 -13.548 1.00 72.06 101 GLY A C 1
ATOM 809 O O . GLY A 1 101 ? 3.857 7.851 -13.202 1.00 72.06 101 GLY A O 1
ATOM 810 N N . PHE A 1 102 ? 1.897 8.430 -14.161 1.00 75.00 102 PHE A N 1
ATOM 811 C CA . PHE A 1 102 ? 1.438 7.090 -14.493 1.00 75.00 102 PHE A CA 1
ATOM 812 C C . PHE A 1 102 ? 1.300 6.941 -16.003 1.00 75.00 102 PHE A C 1
ATOM 814 O O . PHE A 1 102 ? 0.887 7.884 -16.687 1.00 75.00 102 PHE A O 1
ATOM 821 N N . SER A 1 103 ? 1.543 5.731 -16.509 1.00 77.81 103 SER A N 1
ATOM 822 C CA . SER A 1 103 ? 0.944 5.348 -17.783 1.00 77.81 103 SER A CA 1
ATOM 823 C C . SER A 1 103 ? -0.586 5.394 -17.651 1.00 77.81 103 SER A C 1
ATOM 825 O O . SER A 1 103 ? -1.139 5.358 -16.548 1.00 77.81 103 SER A O 1
ATOM 827 N N . ARG A 1 104 ? -1.310 5.479 -18.770 1.00 74.75 104 ARG A N 1
ATOM 828 C CA . ARG A 1 104 ? -2.781 5.467 -18.727 1.00 74.75 104 ARG A CA 1
ATOM 829 C C . ARG A 1 104 ? -3.319 4.213 -18.018 1.00 74.75 104 ARG A C 1
ATOM 831 O O . ARG A 1 104 ? -4.251 4.317 -17.228 1.00 74.75 104 ARG A O 1
ATOM 838 N N . GLU A 1 105 ? -2.707 3.063 -18.280 1.00 80.94 105 GLU A N 1
ATOM 839 C CA . GLU A 1 105 ? -3.082 1.764 -17.710 1.00 80.94 105 GLU A CA 1
ATOM 840 C C . GLU A 1 105 ? -2.766 1.695 -16.204 1.00 80.94 105 GLU A C 1
ATOM 842 O O . GLU A 1 105 ? -3.601 1.266 -15.400 1.00 80.94 105 GLU A O 1
ATOM 847 N N . ASP A 1 106 ? -1.601 2.204 -15.791 1.00 83.75 106 ASP A N 1
ATOM 848 C CA . ASP A 1 106 ? -1.229 2.288 -14.374 1.00 83.75 106 ASP A CA 1
ATOM 849 C C . ASP A 1 106 ? -2.124 3.266 -13.608 1.00 83.75 106 ASP A C 1
ATOM 851 O O . ASP A 1 106 ? -2.460 3.023 -12.449 1.00 83.75 106 ASP A O 1
ATOM 855 N N . PHE A 1 107 ? -2.561 4.355 -14.248 1.00 84.06 107 PHE A N 1
ATOM 856 C CA . PHE A 1 107 ? -3.463 5.320 -13.626 1.00 84.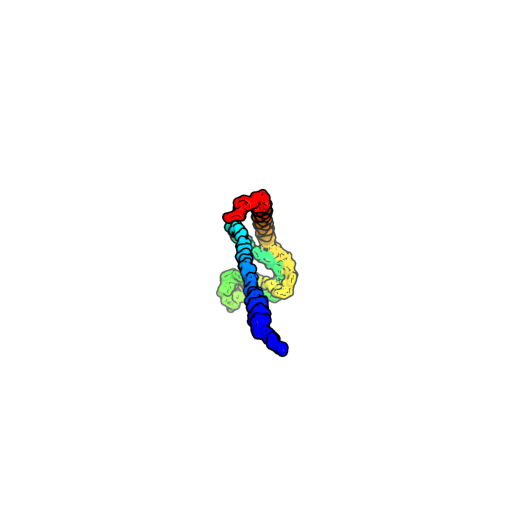06 107 PHE A CA 1
ATOM 857 C C . PHE A 1 107 ? -4.837 4.707 -13.344 1.00 84.06 107 PHE A C 1
ATOM 859 O O . PHE A 1 107 ? -5.372 4.862 -12.246 1.00 84.06 107 PHE A O 1
ATOM 866 N N . GLU A 1 108 ? -5.398 3.969 -14.303 1.00 87.06 108 GLU A N 1
ATOM 867 C CA . GLU A 1 108 ? -6.652 3.233 -14.104 1.00 87.06 108 GLU A CA 1
ATOM 868 C C . 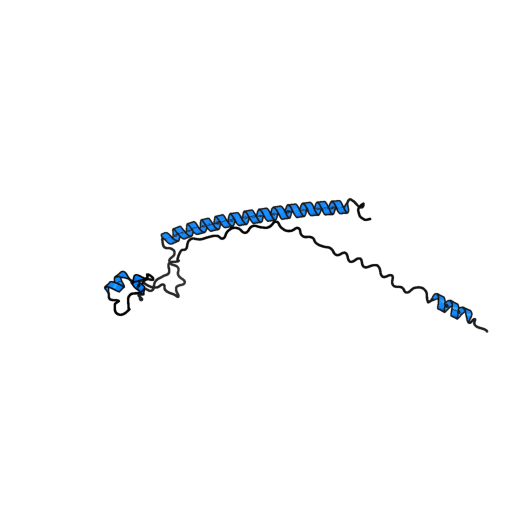GLU A 1 108 ? -6.508 2.209 -12.964 1.00 87.06 108 GLU A C 1
ATOM 870 O O . GLU A 1 108 ? -7.358 2.132 -12.071 1.00 87.06 108 GLU A O 1
ATOM 875 N N . THR A 1 109 ? -5.376 1.504 -12.915 1.00 88.62 109 THR A N 1
ATOM 876 C CA . THR A 1 109 ? -5.051 0.563 -11.834 1.00 88.62 109 THR A CA 1
ATOM 877 C C . THR A 1 109 ? -4.942 1.256 -10.472 1.00 88.62 109 THR A C 1
ATOM 879 O O . THR A 1 109 ? -5.488 0.777 -9.470 1.00 88.62 109 THR A O 1
ATOM 882 N N . PHE A 1 110 ? -4.290 2.419 -10.418 1.00 88.50 110 PHE A N 1
ATOM 883 C CA . PHE A 1 110 ? -4.188 3.250 -9.222 1.00 88.50 110 PHE A CA 1
ATOM 884 C C . PHE A 1 110 ? -5.570 3.673 -8.708 1.00 88.50 110 PHE A C 1
ATOM 886 O O . PHE A 1 110 ? -5.823 3.588 -7.502 1.00 88.50 110 PHE A O 1
ATOM 893 N N . LEU A 1 111 ? -6.484 4.082 -9.593 1.00 90.25 111 LEU A N 1
ATOM 894 C CA . LEU A 1 111 ? -7.849 4.458 -9.213 1.00 90.25 111 LEU A CA 1
ATOM 895 C C . LEU A 1 111 ? -8.613 3.280 -8.592 1.00 90.25 111 LEU A C 1
ATOM 897 O O . LEU A 1 111 ? -9.177 3.424 -7.505 1.00 90.25 111 LEU A O 1
ATOM 901 N N . VAL A 1 112 ? -8.561 2.102 -9.220 1.00 93.88 112 VAL A N 1
ATOM 902 C CA . VAL A 1 112 ? -9.198 0.878 -8.699 1.00 93.88 112 VAL A CA 1
ATOM 903 C C . VAL A 1 112 ? -8.621 0.490 -7.334 1.00 93.88 112 VAL A C 1
ATOM 905 O O . VAL A 1 112 ? -9.357 0.141 -6.406 1.00 93.88 112 VAL A O 1
ATOM 908 N N . ASN A 1 113 ? -7.300 0.576 -7.169 1.00 94.38 113 ASN A N 1
ATOM 909 C CA . ASN A 1 113 ? -6.651 0.315 -5.887 1.00 94.38 113 ASN A CA 1
ATOM 910 C C . ASN A 1 113 ? -7.094 1.312 -4.805 1.00 94.38 113 ASN A C 1
ATOM 912 O O . ASN A 1 113 ? -7.361 0.902 -3.674 1.00 94.38 113 ASN A O 1
ATOM 916 N N . ASN A 1 114 ? -7.235 2.598 -5.138 1.00 94.19 114 ASN A N 1
ATOM 917 C CA . ASN A 1 114 ? -7.730 3.608 -4.199 1.00 94.19 114 ASN A CA 1
ATOM 918 C C . ASN A 1 114 ? -9.168 3.336 -3.755 1.00 94.19 114 ASN A C 1
ATOM 920 O O . ASN A 1 114 ? -9.482 3.473 -2.571 1.00 94.19 114 ASN A O 1
ATOM 924 N N . GLU A 1 115 ? -10.039 2.911 -4.669 1.00 95.31 115 GLU A N 1
ATOM 925 C CA . GLU A 1 115 ? -11.410 2.535 -4.331 1.00 95.31 115 GLU A CA 1
ATOM 926 C C . GLU A 1 115 ? -11.440 1.351 -3.353 1.00 95.31 115 GLU A C 1
ATOM 928 O O . GLU A 1 115 ? -12.097 1.416 -2.309 1.00 95.31 115 GLU A O 1
ATOM 933 N N . LYS A 1 116 ? -10.645 0.308 -3.625 1.00 95.06 116 LYS A N 1
ATOM 934 C CA . LYS A 1 116 ? -10.487 -0.853 -2.735 1.00 95.06 116 LYS A CA 1
ATOM 935 C C . LYS A 1 116 ? -9.987 -0.455 -1.344 1.00 95.06 116 LYS A C 1
ATOM 937 O O . LYS A 1 116 ? -10.521 -0.928 -0.337 1.00 95.06 116 LYS A O 1
ATOM 942 N N . ILE A 1 117 ? -8.990 0.429 -1.272 1.00 94.62 117 ILE A N 1
ATOM 943 C CA . ILE A 1 117 ? -8.459 0.955 -0.006 1.00 94.62 117 ILE A CA 1
ATOM 944 C C . ILE A 1 117 ? -9.548 1.726 0.745 1.00 94.62 117 ILE A C 1
ATOM 946 O O . ILE A 1 117 ? -9.764 1.489 1.934 1.00 94.62 117 ILE A O 1
ATOM 950 N N . ARG A 1 118 ? -10.288 2.604 0.060 1.00 95.75 118 ARG A N 1
ATOM 951 C CA . ARG A 1 118 ? -11.369 3.390 0.667 1.00 95.75 118 ARG A CA 1
ATOM 952 C C . ARG A 1 118 ? -12.482 2.503 1.219 1.00 95.75 118 ARG A C 1
ATOM 954 O O . ARG A 1 118 ? -12.922 2.717 2.349 1.00 95.75 118 ARG A O 1
ATOM 961 N N . ALA A 1 119 ? -12.908 1.493 0.465 1.00 93.25 119 ALA A N 1
ATOM 962 C CA . ALA A 1 119 ? -13.896 0.523 0.928 1.00 93.25 119 ALA A CA 1
ATOM 963 C C . ALA A 1 119 ? -13.410 -0.211 2.188 1.00 93.25 119 ALA A C 1
ATOM 965 O O . ALA A 1 119 ? -14.157 -0.359 3.158 1.00 93.25 119 ALA A O 1
ATOM 966 N N . ARG A 1 120 ? -12.129 -0.601 2.223 1.00 93.31 120 ARG A N 1
ATOM 967 C CA . ARG A 1 120 ? -11.530 -1.250 3.393 1.00 93.31 120 ARG A CA 1
ATOM 968 C C . ARG A 1 120 ? -11.482 -0.329 4.616 1.00 93.31 120 ARG A C 1
ATOM 970 O O . ARG A 1 120 ? -11.794 -0.769 5.719 1.00 93.31 120 ARG A O 1
ATOM 977 N N . LEU A 1 121 ? -11.150 0.948 4.433 1.00 93.62 121 LEU A N 1
ATOM 978 C CA . LEU A 1 121 ? -11.162 1.943 5.512 1.00 93.62 121 LEU A CA 1
ATOM 979 C C . LEU A 1 121 ? -12.556 2.112 6.129 1.00 93.62 121 LEU A C 1
ATOM 981 O O . LEU A 1 121 ? -12.679 2.209 7.350 1.00 93.62 121 LEU A O 1
ATOM 985 N N . LEU A 1 122 ? -13.610 2.092 5.309 1.00 94.06 122 LEU A N 1
ATOM 986 C CA . LEU A 1 122 ? -14.988 2.135 5.803 1.00 94.06 122 LEU A CA 1
ATOM 987 C C . LEU A 1 122 ? -15.336 0.898 6.643 1.00 94.06 122 LEU A C 1
ATOM 989 O O . LEU A 1 122 ? -15.948 1.040 7.701 1.00 94.06 122 LEU A O 1
ATOM 993 N N . GLN A 1 123 ? -14.899 -0.294 6.225 1.00 91.25 123 GLN A N 1
ATOM 994 C CA . GLN A 1 123 ? -15.080 -1.522 7.008 1.00 91.25 123 GLN A CA 1
ATOM 995 C C . GLN A 1 123 ? -14.369 -1.445 8.364 1.00 91.25 123 GLN A C 1
ATOM 997 O O . GLN A 1 123 ? -14.965 -1.781 9.388 1.00 91.25 123 GLN A O 1
ATOM 1002 N N . TYR A 1 124 ? -13.122 -0.959 8.394 1.00 89.81 124 TYR A N 1
ATOM 1003 C CA . TYR A 1 124 ? -12.393 -0.768 9.650 1.00 89.81 124 TYR A CA 1
ATOM 1004 C C . TYR A 1 124 ? -13.101 0.216 10.576 1.00 89.81 124 TYR A C 1
ATOM 1006 O O . TYR A 1 124 ? -13.251 -0.069 11.763 1.00 89.81 124 TYR A O 1
ATOM 1014 N N . LYS A 1 125 ? -13.581 1.341 10.038 1.00 92.56 125 LYS A N 1
ATOM 1015 C CA . LYS A 1 125 ? -14.329 2.327 10.819 1.00 92.56 125 LYS A CA 1
ATOM 1016 C C . LYS A 1 125 ? -15.582 1.717 11.446 1.00 92.56 125 LYS A C 1
ATOM 1018 O O . LYS A 1 125 ? -15.743 1.797 12.659 1.00 92.56 125 LYS A O 1
ATOM 1023 N N . ALA A 1 126 ? -16.407 1.037 10.650 1.00 90.25 126 ALA A N 1
ATOM 1024 C CA . ALA A 1 126 ? -17.614 0.379 11.146 1.00 90.25 126 ALA A CA 1
ATOM 1025 C C . ALA A 1 126 ? -17.302 -0.648 12.249 1.00 90.25 126 ALA A C 1
ATOM 1027 O O . ALA A 1 126 ? -18.020 -0.739 13.244 1.00 90.25 126 ALA A O 1
ATOM 1028 N N . ARG A 1 127 ? -16.197 -1.395 12.112 1.00 86.62 127 ARG A N 1
ATOM 1029 C CA . ARG A 1 127 ? -15.770 -2.365 13.126 1.00 86.62 127 ARG A CA 1
ATOM 1030 C C . ARG A 1 127 ? -15.321 -1.692 14.425 1.00 86.62 127 ARG A C 1
ATOM 1032 O O . ARG A 1 127 ? -15.674 -2.169 15.500 1.00 86.62 127 ARG A O 1
ATOM 1039 N N . ILE A 1 128 ? -14.569 -0.596 14.337 1.00 87.88 128 ILE A N 1
ATOM 1040 C CA . ILE A 1 128 ? -14.150 0.197 15.503 1.00 87.88 128 ILE A CA 1
ATOM 1041 C C . ILE A 1 128 ? -15.372 0.764 16.232 1.00 87.88 128 ILE A C 1
ATOM 1043 O O . ILE A 1 128 ? -15.441 0.684 17.460 1.00 87.88 128 ILE A O 1
ATOM 1047 N N . ASP A 1 129 ? -16.342 1.293 15.489 1.00 90.50 129 ASP A N 1
ATOM 1048 C CA . ASP A 1 129 ? -17.568 1.857 16.054 1.00 90.50 129 ASP A CA 1
ATOM 1049 C C . ASP A 1 129 ? -18.377 0.787 16.804 1.00 90.50 129 ASP A C 1
ATOM 1051 O O . ASP A 1 129 ? -18.808 1.017 17.937 1.00 90.50 129 ASP A O 1
ATOM 1055 N N . GLU A 1 130 ? -18.494 -0.419 16.242 1.00 87.94 130 GLU A N 1
ATOM 1056 C CA . GLU A 1 130 ? -19.158 -1.544 16.910 1.00 87.94 130 GLU A CA 1
ATOM 1057 C C . GLU A 1 130 ? -18.438 -1.968 18.199 1.00 87.94 130 GLU A C 1
ATOM 1059 O O . GLU A 1 130 ? -19.073 -2.131 19.242 1.00 87.94 130 GLU A O 1
ATOM 1064 N N . ILE A 1 131 ? -17.107 -2.079 18.174 1.00 84.62 131 ILE A N 1
ATOM 1065 C CA . ILE A 1 131 ? -16.310 -2.401 19.370 1.00 84.62 131 ILE A CA 1
ATOM 1066 C C . ILE A 1 131 ? -16.518 -1.341 20.458 1.00 84.62 131 ILE A C 1
ATOM 1068 O O . ILE A 1 131 ? -16.677 -1.660 21.639 1.00 84.62 131 ILE A O 1
ATOM 1072 N N . ASN A 1 132 ? -16.537 -0.064 20.078 1.00 87.19 132 ASN A N 1
ATOM 1073 C CA . ASN A 1 132 ? -16.764 1.027 21.019 1.00 87.19 132 ASN A CA 1
ATOM 1074 C C . ASN A 1 132 ? -18.182 0.994 21.603 1.00 87.19 132 ASN A C 1
ATOM 1076 O O . ASN A 1 132 ? -18.341 1.214 22.807 1.00 87.19 132 ASN A O 1
ATOM 1080 N N . ARG A 1 133 ? -19.194 0.643 20.799 1.00 88.94 133 ARG A N 1
ATOM 1081 C CA . ARG A 1 133 ? -20.572 0.432 21.266 1.00 88.94 133 ARG A CA 1
ATOM 1082 C C . ARG A 1 133 ? -20.644 -0.689 22.302 1.00 88.94 133 ARG A C 1
ATOM 1084 O O . ARG A 1 133 ? -21.222 -0.500 23.371 1.00 88.94 133 ARG A O 1
ATOM 1091 N N . GLN A 1 134 ? -20.001 -1.823 22.035 1.00 85.12 134 GLN A N 1
ATOM 1092 C CA . GLN A 1 134 ? -19.940 -2.953 22.968 1.00 85.12 134 GLN A CA 1
ATOM 1093 C C . GLN A 1 134 ? -19.250 -2.577 24.286 1.00 85.12 134 GLN A C 1
ATOM 1095 O O . GLN A 1 134 ? -19.762 -2.877 25.366 1.00 85.12 134 GLN A O 1
ATOM 1100 N N . ARG A 1 135 ? -18.140 -1.831 24.217 1.00 84.44 135 ARG A N 1
ATOM 1101 C CA . ARG A 1 135 ? -17.450 -1.298 25.405 1.00 84.44 135 ARG A CA 1
ATOM 1102 C C . ARG A 1 135 ? -18.335 -0.355 26.218 1.00 84.44 135 ARG A C 1
ATOM 1104 O O . ARG A 1 135 ? -18.294 -0.404 27.446 1.00 84.44 135 ARG A O 1
ATOM 1111 N N . ALA A 1 136 ? -19.118 0.502 25.563 1.00 87.50 136 ALA A N 1
ATOM 1112 C CA . ALA A 1 136 ? -20.032 1.419 26.241 1.00 87.50 136 ALA A CA 1
ATOM 1113 C C . ALA A 1 136 ? -21.144 0.665 26.989 1.00 87.50 136 ALA A C 1
ATOM 1115 O O . ALA A 1 136 ? -21.342 0.910 28.179 1.00 87.50 136 ALA A O 1
ATOM 1116 N N . MET A 1 137 ? -21.789 -0.308 26.333 1.00 87.69 137 MET A N 1
ATOM 1117 C CA . MET A 1 137 ? -22.809 -1.162 26.962 1.00 87.69 137 MET A CA 1
ATOM 1118 C C . MET A 1 137 ? -22.251 -1.916 28.174 1.00 87.69 137 MET A C 1
ATOM 1120 O O . MET A 1 137 ? -22.901 -1.999 29.215 1.00 87.69 137 MET A O 1
ATOM 1124 N N . TRP A 1 138 ? -21.020 -2.425 28.073 1.00 82.69 138 TRP A N 1
ATOM 1125 C CA . TRP A 1 138 ? -20.366 -3.091 29.196 1.00 82.69 138 TRP A CA 1
ATOM 1126 C C . TRP A 1 138 ? -20.137 -2.150 30.384 1.00 82.69 138 TRP A C 1
ATOM 1128 O O . TRP A 1 138 ? -20.467 -2.507 31.515 1.00 82.69 138 TRP A O 1
ATOM 1138 N N . ARG A 1 139 ? -19.614 -0.938 30.146 1.00 84.81 139 ARG A N 1
ATOM 1139 C CA . ARG A 1 139 ? -19.399 0.054 31.217 1.00 84.81 139 ARG A CA 1
ATOM 1140 C C . ARG A 1 139 ? -20.700 0.371 31.947 1.00 84.81 139 ARG A C 1
ATOM 1142 O O . ARG A 1 139 ? -20.692 0.441 33.172 1.00 84.81 139 ARG A O 1
ATOM 1149 N N . GLN A 1 140 ? -21.795 0.514 31.202 1.00 89.31 140 GLN A N 1
ATOM 1150 C CA . GLN A 1 140 ? -23.117 0.752 31.771 1.00 89.31 140 GLN A CA 1
ATOM 1151 C C . GLN A 1 140 ? -23.573 -0.422 32.649 1.00 89.31 140 GLN A C 1
ATOM 1153 O O . GLN A 1 140 ? -23.856 -0.226 33.828 1.00 89.31 140 GLN A O 1
ATOM 1158 N N . LYS A 1 141 ? -23.559 -1.653 32.122 1.00 86.31 141 LYS A N 1
ATOM 1159 C CA . LYS A 1 141 ? -23.968 -2.853 32.872 1.00 86.31 141 LYS A CA 1
ATOM 1160 C C . LYS A 1 141 ? -23.128 -3.067 34.137 1.00 86.31 141 LYS A C 1
ATOM 1162 O O . LYS A 1 141 ? -23.646 -3.481 35.175 1.00 86.31 141 LYS A O 1
ATOM 1167 N N . ASN A 1 142 ? -21.828 -2.784 34.063 1.00 83.50 142 ASN A N 1
ATOM 1168 C CA . ASN A 1 142 ? -20.931 -2.907 35.207 1.00 83.50 142 ASN A CA 1
ATOM 1169 C C . ASN A 1 142 ? -21.239 -1.851 36.282 1.00 83.50 142 ASN A C 1
ATOM 1171 O O . ASN A 1 142 ? -21.304 -2.187 37.461 1.00 83.50 142 ASN A O 1
ATOM 1175 N N . ALA A 1 143 ? -21.502 -0.600 35.886 1.00 85.50 143 ALA A N 1
ATOM 1176 C CA . ALA A 1 143 ? -21.922 0.451 36.814 1.00 85.50 143 ALA A CA 1
ATOM 1177 C C . ALA A 1 143 ? -23.246 0.101 37.517 1.00 85.50 143 ALA A C 1
ATOM 1179 O O . ALA A 1 143 ? -23.344 0.230 38.735 1.00 85.50 143 ALA A O 1
ATOM 1180 N N . GLU A 1 144 ? -24.229 -0.424 36.779 1.00 88.50 144 GLU A N 1
ATOM 1181 C CA . GLU A 1 144 ? -25.500 -0.903 37.342 1.00 88.50 144 GLU A CA 1
ATOM 1182 C C . GLU A 1 144 ? -25.290 -2.053 38.337 1.00 88.50 144 GLU A C 1
ATOM 1184 O O . GLU A 1 144 ? -25.895 -2.073 39.408 1.00 88.50 144 GLU A O 1
ATOM 1189 N N . THR A 1 145 ? -24.409 -3.004 38.013 1.00 82.88 145 THR A N 1
ATOM 1190 C CA . THR A 1 145 ? -24.071 -4.123 38.908 1.00 82.88 145 THR A CA 1
ATOM 1191 C C . THR A 1 145 ? -23.413 -3.626 40.192 1.00 82.88 145 THR A C 1
ATOM 1193 O O . THR A 1 145 ? -23.804 -4.038 41.280 1.00 82.88 145 THR A O 1
ATOM 1196 N N . GLN A 1 146 ? -22.456 -2.699 40.088 1.00 81.12 146 GLN A N 1
ATOM 1197 C CA . GLN A 1 146 ? -21.821 -2.098 41.261 1.00 81.12 146 GLN A CA 1
ATOM 1198 C C . GLN A 1 146 ? -22.818 -1.324 42.121 1.00 81.12 146 GLN A C 1
ATOM 1200 O O . GLN A 1 146 ? -22.780 -1.433 43.343 1.00 81.12 146 GLN A O 1
ATOM 1205 N N . GLN A 1 147 ? -23.738 -0.584 41.501 1.00 84.88 147 GLN A N 1
ATOM 1206 C CA . GLN A 1 147 ? -24.776 0.132 42.231 1.00 84.88 147 GLN A CA 1
ATOM 1207 C C . GLN A 1 147 ? -25.707 -0.831 42.977 1.00 84.88 147 GLN A C 1
ATOM 1209 O O . GLN A 1 147 ? -25.998 -0.585 44.145 1.00 84.88 147 GLN A O 1
ATOM 1214 N N . LYS A 1 148 ? -26.106 -1.949 42.350 1.00 82.44 148 LYS A N 1
ATOM 1215 C CA . LYS A 1 148 ? -26.908 -3.002 42.997 1.00 82.44 148 LYS A CA 1
ATOM 1216 C C . LYS A 1 148 ? -26.200 -3.606 44.210 1.00 82.44 148 LYS A C 1
ATOM 1218 O O . LYS A 1 148 ? -26.795 -3.671 45.279 1.00 82.44 148 LYS A O 1
ATOM 1223 N N . LEU A 1 149 ? -24.922 -3.962 44.061 1.00 78.00 149 LEU A N 1
ATOM 1224 C CA . LEU A 1 149 ? -24.095 -4.501 45.150 1.00 78.00 149 LEU A CA 1
ATOM 1225 C C . LEU A 1 149 ? -23.923 -3.514 46.317 1.00 78.00 149 LEU A C 1
ATOM 1227 O O . LEU A 1 149 ? -23.750 -3.927 47.458 1.00 78.00 149 LEU A O 1
ATOM 1231 N N . LEU A 1 150 ? -23.947 -2.206 46.044 1.00 76.88 150 LEU A N 1
ATOM 1232 C CA . LEU A 1 150 ? -23.888 -1.171 47.078 1.00 76.88 150 LEU A CA 1
ATOM 1233 C C . LEU A 1 150 ? -25.250 -0.914 47.740 1.00 76.88 150 LEU A C 1
ATOM 1235 O O . LEU A 1 150 ? -25.284 -0.505 48.899 1.00 76.88 150 LEU A O 1
ATOM 1239 N N . SER A 1 151 ? -26.357 -1.126 47.021 1.00 77.31 151 SER A N 1
ATOM 1240 C CA . SER A 1 151 ? -27.719 -0.898 47.523 1.00 77.31 151 SER A CA 1
ATOM 1241 C C . SER A 1 151 ? -28.322 -2.079 48.286 1.00 77.31 151 SER A C 1
ATOM 1243 O O . SER A 1 151 ? -29.296 -1.875 49.005 1.00 77.31 151 SER A O 1
ATOM 1245 N N . ASP A 1 152 ? -27.767 -3.286 48.140 1.00 64.00 152 ASP A N 1
ATOM 1246 C CA . ASP A 1 152 ? -28.272 -4.508 48.773 1.00 64.00 152 ASP A CA 1
ATOM 1247 C C . ASP A 1 152 ? -27.239 -5.048 49.792 1.00 64.00 152 ASP A C 1
ATOM 1249 O O . ASP A 1 152 ? -26.316 -5.779 49.429 1.00 64.00 152 ASP A O 1
ATOM 1253 N N . PRO A 1 153 ? -27.307 -4.650 51.080 1.00 57.62 153 PRO A N 1
ATOM 1254 C CA . PRO A 1 153 ? -26.292 -4.993 52.085 1.00 57.62 153 PRO A CA 1
ATOM 1255 C C . PRO A 1 153 ? -26.346 -6.458 52.556 1.00 57.62 153 PRO A C 1
ATOM 1257 O O . PRO A 1 153 ? -25.562 -6.852 53.420 1.00 57.62 153 PRO A O 1
ATOM 1260 N N . THR A 1 154 ? -27.256 -7.265 52.010 1.00 56.09 154 THR A N 1
ATOM 1261 C CA . THR A 1 154 ? -27.642 -8.577 52.546 1.00 56.09 154 THR A CA 1
ATOM 1262 C C . THR A 1 154 ? -26.710 -9.736 52.151 1.00 56.09 154 THR A C 1
ATOM 1264 O O . THR A 1 154 ? -26.804 -10.804 52.743 1.00 56.09 154 THR A O 1
ATOM 1267 N N . GLU A 1 155 ? -25.764 -9.538 51.223 1.00 50.00 155 GLU A N 1
ATOM 1268 C CA . GLU A 1 155 ? -24.799 -10.572 50.775 1.00 50.00 155 GLU A CA 1
ATOM 1269 C C . GLU A 1 155 ? -23.408 -10.488 51.439 1.00 50.00 155 GLU A C 1
ATOM 1271 O O . GLU A 1 155 ? -22.486 -11.211 51.065 1.00 50.00 155 GLU A O 1
ATOM 1276 N N . LYS A 1 156 ? -23.227 -9.632 52.454 1.00 48.09 156 LYS A N 1
ATOM 1277 C CA . LYS A 1 156 ? -22.035 -9.664 53.321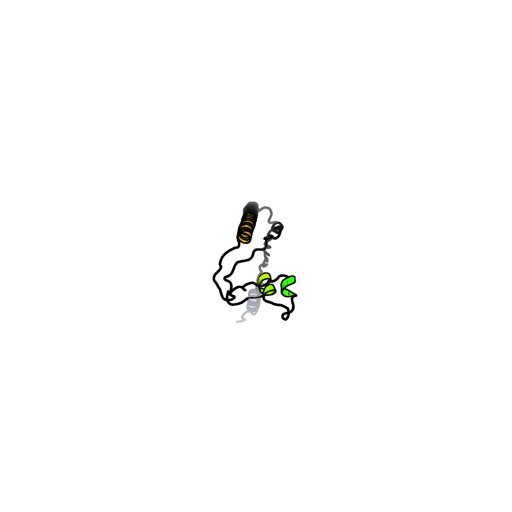 1.00 48.09 156 LYS A CA 1
ATOM 1278 C C . LYS A 1 156 ? -22.298 -10.508 54.574 1.00 48.09 156 LYS A C 1
ATOM 1280 O O . LYS A 1 156 ? -22.340 -9.959 55.675 1.00 48.09 156 LYS A O 1
ATOM 1285 N N . GLN A 1 157 ? -22.478 -11.817 54.416 1.00 37.22 157 GLN A N 1
ATOM 1286 C CA . GLN A 1 157 ? -22.336 -12.797 55.503 1.00 37.22 157 GLN A CA 1
ATOM 1287 C C . GLN A 1 157 ? -21.533 -14.000 55.026 1.00 37.22 157 GLN A C 1
ATOM 1289 O O . GLN A 1 157 ? -21.850 -14.518 53.935 1.00 37.22 157 GLN A O 1
#

Foldseek 3Di:
DPPDPVVVVVVVVVVPPDPPPPPPPPPPPPPPPPDDDQPDDDDDPDQDADDFDFDADFDPVDWDFDPDPVRVVDDPVRCDPVSCVVGIDTHHPPPDPDTPGGDPVRVVSVVVRVVSVVVVVVVVVVVVVVSVVVVVVVVVVVVVVVVVPVVDVPPPD

Sequence (157 aa):
MKLNRMYLVVLGVLFSGCTTPSQVPIVKTDVVRVYPDLPDIEPLPPLTLMPFEWDYPRDTTKRVPKSTSKCLETPGQQRDESYWERCSEHPPLGNSNIFMGFSREDFETFLVNNEKIRARLLQYKARIDEINRQRAMWRQKNAETQQKLLSDPTEKQ

Secondary structure (DSSP, 8-state):
----HHHHHHHHHHTTS-----------------PPPPPP-PPPPP--PPP---B--B-TT--EE-SSHHHHTS-GGG--HHHHHHHEEPPB-TT-----B--HHHHHHHHHHHHHHHHHHHHHHHHHHHHHHHHHHHHHHHHHHHHHHHH-GGG--

Radius of gyration: 42.41 Å; chains: 1; bounding box: 57×28×144 Å

pLDDT: mean 77.7, std 14.63, range [37.22, 95.75]